Protein AF-A0A318KTJ0-F1 (afdb_monomer_lite)

Radius of gyration: 19.85 Å; chains: 1; bounding box: 50×51×43 Å

Organism: NCBI:txid1034346

Sequence (172 aa):
MKRFISGMLALTLMLSGCAVKKEDVTITLPKEYFEMAGTDAATALSNNDAYKSMTTNEDGSVTLVFDADKYAKYLEEYKTQIRTSLDEIEKDTETFPNITKISVNDDFTQFDVTLENGQVGLMDSLSILMLYMYGFMYQVLLGEEAGSKDIIVNYLDPSGNIIDTLNSSNME

Foldseek 3Di:
DDDDDDDPPDDDDDDDDDDPQQDWDKFKAAQVLCVLVDPVVVVVVVPDPQFPDWDQDPNRIIMTTGDRVRLVVVLVVLVVVVVVVQVVLCVPCVQNVFFPHWDADPQLQEIETEGAVLDQDPSNVVVVSVSLSSNQVSCSSVVHDRPPGKRKYFYAYPVGDTSDIDIPVPPD

Structure (mmCIF, N/CA/C/O backbone):
data_AF-A0A318KTJ0-F1
#
_entry.id   AF-A0A318KTJ0-F1
#
loop_
_atom_site.group_PDB
_atom_site.id
_atom_site.type_symbol
_atom_si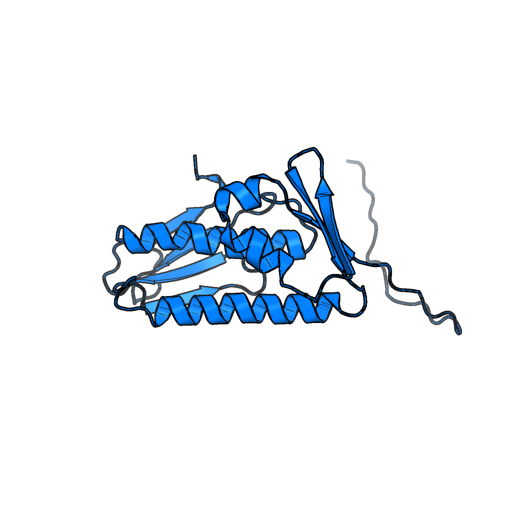te.label_atom_id
_atom_site.label_alt_id
_atom_site.label_comp_id
_atom_site.label_asym_id
_atom_site.label_entity_id
_atom_site.label_seq_id
_atom_site.pdbx_PDB_ins_code
_atom_site.Cartn_x
_atom_sit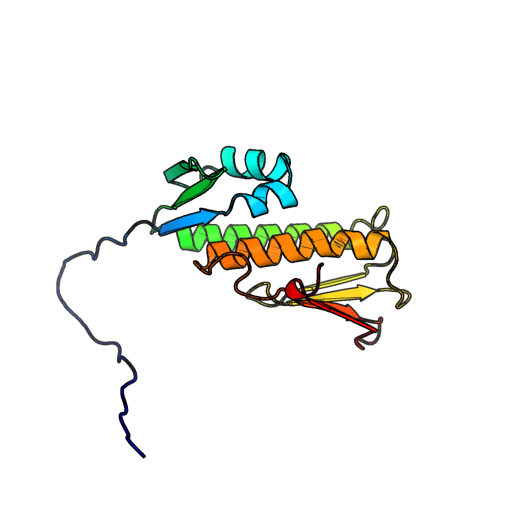e.Cartn_y
_atom_site.Cartn_z
_atom_site.occupancy
_atom_site.B_iso_or_equiv
_atom_site.auth_seq_id
_atom_site.auth_comp_id
_atom_site.auth_asym_id
_atom_site.auth_atom_id
_atom_site.pdbx_PDB_model_num
ATOM 1 N N . MET A 1 1 ? -14.344 -35.262 -23.917 1.00 43.62 1 MET A N 1
ATOM 2 C CA . MET A 1 1 ? -13.222 -36.085 -23.411 1.00 43.62 1 MET A CA 1
ATOM 3 C C . MET A 1 1 ? -12.032 -35.985 -24.357 1.00 43.62 1 MET A C 1
ATOM 5 O O . MET A 1 1 ? -12.004 -36.678 -25.364 1.00 43.62 1 MET A O 1
ATOM 9 N N . LYS A 1 2 ? -11.066 -35.118 -24.041 1.00 33.91 2 LYS A N 1
ATOM 10 C CA . LYS A 1 2 ? -9.684 -35.167 -24.539 1.00 33.91 2 LYS A CA 1
ATOM 11 C C . LYS A 1 2 ? -8.794 -34.729 -23.371 1.00 33.91 2 LYS A C 1
ATOM 13 O O . LYS A 1 2 ? -9.042 -33.696 -22.765 1.00 33.91 2 LYS A O 1
ATOM 18 N N . ARG A 1 3 ? -7.882 -35.620 -22.991 1.00 40.62 3 ARG A N 1
ATOM 19 C CA . ARG A 1 3 ? -6.913 -35.528 -21.884 1.00 40.62 3 ARG A CA 1
ATOM 20 C C . ARG A 1 3 ? -5.649 -34.831 -22.394 1.00 40.62 3 ARG A C 1
ATOM 22 O O . ARG A 1 3 ? -5.439 -34.944 -23.588 1.00 40.62 3 ARG A O 1
ATOM 29 N N . PHE A 1 4 ? -4.844 -34.223 -21.514 1.00 29.22 4 PHE A N 1
ATOM 30 C CA . PHE A 1 4 ? -3.358 -34.121 -21.502 1.00 29.22 4 PHE A CA 1
ATOM 31 C C . PHE A 1 4 ? -2.995 -33.118 -20.379 1.00 29.22 4 PHE A C 1
ATOM 33 O O . PHE A 1 4 ? -3.269 -31.937 -20.517 1.00 29.22 4 PHE A O 1
ATOM 40 N N . ILE A 1 5 ? -2.739 -33.537 -19.131 1.00 39.09 5 ILE A N 1
ATOM 41 C CA . ILE A 1 5 ? -1.417 -33.833 -18.528 1.00 39.09 5 ILE A CA 1
ATOM 42 C C . ILE A 1 5 ? -0.267 -33.010 -19.121 1.00 39.09 5 ILE A C 1
ATOM 44 O O . ILE A 1 5 ? 0.172 -33.319 -20.222 1.00 39.09 5 ILE A O 1
ATOM 48 N N . SER A 1 6 ? 0.263 -32.068 -18.339 1.00 31.31 6 SER A N 1
ATOM 49 C CA . SER A 1 6 ? 1.698 -31.841 -18.075 1.00 31.31 6 SER A CA 1
ATOM 50 C C . SER A 1 6 ? 1.785 -30.597 -17.177 1.00 31.31 6 SER A C 1
ATOM 52 O O . SER A 1 6 ? 1.113 -29.618 -17.457 1.00 31.31 6 SER A O 1
ATOM 54 N N . GLY A 1 7 ? 2.506 -30.520 -16.070 1.00 30.91 7 GLY A N 1
ATOM 55 C CA . GLY A 1 7 ? 3.621 -31.319 -15.603 1.00 30.91 7 GLY A CA 1
ATOM 56 C C . GLY A 1 7 ? 4.469 -30.380 -14.750 1.00 30.91 7 GLY A C 1
ATOM 57 O O . GLY A 1 7 ? 5.025 -29.414 -15.256 1.00 30.91 7 GLY A O 1
ATOM 58 N N . MET A 1 8 ? 4.490 -30.651 -13.448 1.00 38.97 8 MET A N 1
ATOM 59 C CA . MET A 1 8 ? 5.426 -30.142 -12.449 1.00 38.97 8 MET A CA 1
ATOM 60 C C . MET A 1 8 ? 6.835 -29.997 -13.048 1.00 38.97 8 MET A C 1
ATOM 62 O O . MET A 1 8 ? 7.472 -31.006 -13.358 1.00 38.97 8 MET A O 1
ATOM 66 N N . LEU A 1 9 ? 7.313 -28.763 -13.239 1.00 33.56 9 LEU A N 1
ATOM 67 C CA . LEU A 1 9 ? 8.674 -28.532 -13.716 1.00 33.56 9 LEU A CA 1
ATOM 68 C C . LEU A 1 9 ? 9.626 -28.687 -12.531 1.00 33.56 9 LEU A C 1
ATOM 70 O O . LEU A 1 9 ? 9.795 -27.798 -11.700 1.00 33.56 9 LEU A O 1
ATOM 74 N N . ALA A 1 10 ? 10.181 -29.891 -12.441 1.00 34.72 10 ALA A N 1
ATOM 75 C CA . ALA A 1 10 ? 11.186 -30.271 -11.477 1.00 34.72 10 ALA A CA 1
ATOM 76 C C . ALA A 1 10 ? 12.468 -29.449 -11.669 1.00 34.72 10 ALA A C 1
ATOM 78 O O . ALA A 1 10 ? 13.072 -29.413 -12.740 1.00 34.72 10 ALA A O 1
ATOM 79 N N . LEU A 1 11 ? 12.887 -28.847 -10.561 1.00 42.47 11 LEU A N 1
ATOM 80 C CA . LEU A 1 11 ? 14.234 -28.397 -10.259 1.00 42.47 11 LEU A CA 1
ATOM 81 C C . LEU A 1 11 ? 15.248 -29.514 -10.556 1.00 42.47 11 LEU A C 1
ATOM 83 O O . LEU A 1 11 ? 15.254 -30.533 -9.870 1.00 42.47 11 LEU A O 1
ATOM 87 N N . THR A 1 12 ? 16.109 -29.332 -11.558 1.00 40.84 12 THR A N 1
ATOM 88 C CA . THR A 1 12 ? 17.502 -29.823 -11.570 1.00 40.84 12 THR A CA 1
ATOM 89 C C . THR A 1 12 ? 18.227 -29.343 -12.825 1.00 40.84 12 THR A C 1
ATOM 91 O O . THR A 1 12 ? 17.985 -29.828 -13.924 1.00 40.84 12 THR A O 1
ATOM 94 N N . LEU A 1 13 ? 19.190 -28.439 -12.649 1.00 35.66 13 LEU A N 1
ATOM 95 C CA . LEU A 1 13 ? 20.307 -28.287 -13.577 1.00 35.66 13 LEU A CA 1
ATOM 96 C C . LEU A 1 13 ? 21.533 -27.796 -12.803 1.00 35.66 13 LEU A C 1
ATOM 98 O O . LEU A 1 13 ? 21.708 -26.611 -12.539 1.00 35.66 13 LEU A O 1
ATOM 102 N N . MET A 1 14 ? 22.381 -28.751 -12.417 1.00 47.50 14 MET A N 1
ATOM 103 C CA . MET A 1 14 ? 23.795 -28.488 -12.175 1.00 47.50 14 MET A CA 1
ATOM 104 C C . MET A 1 14 ? 24.480 -28.378 -13.541 1.00 47.50 14 MET A C 1
ATOM 106 O O . MET A 1 14 ? 24.678 -29.395 -14.200 1.00 47.50 14 MET A O 1
ATOM 110 N N . LEU A 1 15 ? 24.856 -27.167 -13.957 1.00 42.69 15 LEU A N 1
ATOM 111 C CA . LEU A 1 15 ? 25.823 -26.939 -15.033 1.00 42.69 15 LEU A CA 1
ATOM 112 C C . LEU A 1 15 ? 26.695 -25.719 -14.700 1.00 42.69 15 LEU A C 1
ATOM 114 O O . LEU A 1 15 ? 26.241 -24.584 -14.688 1.00 42.69 15 LEU A O 1
ATOM 118 N N . SER A 1 16 ? 27.961 -26.012 -14.404 1.00 50.91 16 SER A N 1
ATOM 119 C CA . SER A 1 16 ? 29.163 -25.300 -14.852 1.00 50.91 16 SER A CA 1
ATOM 120 C C . SER A 1 16 ? 29.030 -23.805 -15.202 1.00 50.91 16 SER A C 1
ATOM 122 O O . SER A 1 16 ? 28.645 -23.459 -16.311 1.00 50.91 16 SER A O 1
ATOM 124 N N . GLY A 1 17 ? 29.494 -22.925 -14.309 1.00 50.25 17 GLY A N 1
ATOM 125 C CA . GLY A 1 17 ? 30.352 -21.781 -14.667 1.00 50.25 17 GLY A CA 1
ATOM 126 C C . GLY A 1 17 ? 29.880 -20.723 -15.678 1.00 50.25 17 GLY A C 1
ATOM 127 O O . GLY A 1 17 ? 30.718 -19.940 -16.115 1.00 50.25 17 GLY A O 1
ATOM 128 N N . CYS A 1 18 ? 28.599 -20.634 -16.027 1.00 36.91 18 CYS A N 1
ATOM 129 C CA . CYS A 1 18 ? 28.024 -19.443 -16.652 1.00 36.91 18 CYS A CA 1
ATOM 130 C C . CYS A 1 18 ? 27.102 -18.784 -15.629 1.00 36.91 18 CYS A C 1
ATOM 132 O O . CYS A 1 18 ? 26.048 -19.327 -15.305 1.00 36.91 18 CYS A O 1
ATOM 134 N N . ALA A 1 19 ? 27.496 -17.624 -15.102 1.00 50.88 19 ALA A N 1
ATOM 135 C CA . ALA A 1 19 ? 26.555 -16.763 -14.401 1.00 50.88 19 ALA A CA 1
ATOM 136 C C . ALA A 1 19 ? 25.415 -16.454 -15.382 1.00 50.88 19 ALA A C 1
ATOM 138 O O . ALA A 1 19 ? 25.635 -15.781 -16.390 1.00 50.88 19 ALA A O 1
ATOM 139 N N . VAL A 1 20 ? 24.222 -17.001 -15.137 1.00 48.19 20 VAL A N 1
ATOM 140 C CA . VAL A 1 20 ? 23.012 -16.570 -15.838 1.00 48.19 20 VAL A CA 1
ATOM 141 C C . VAL A 1 20 ? 22.868 -15.092 -15.509 1.00 48.19 20 VAL A C 1
ATOM 143 O O . VAL A 1 20 ? 22.635 -14.734 -14.356 1.00 48.19 20 VAL A O 1
ATOM 146 N N . LYS A 1 21 ? 23.106 -14.224 -16.495 1.00 56.25 21 LYS A N 1
ATOM 147 C CA . LYS A 1 21 ? 22.911 -12.788 -16.328 1.00 56.25 21 LYS A CA 1
ATOM 148 C C . LYS A 1 21 ? 21.414 -12.582 -16.123 1.00 56.25 21 LYS A C 1
ATOM 150 O O . LYS A 1 21 ? 20.639 -12.822 -17.043 1.00 56.25 21 LYS A O 1
ATOM 155 N N . LYS A 1 22 ? 21.019 -12.220 -14.905 1.00 69.69 22 LYS A N 1
ATOM 156 C CA . LYS A 1 22 ? 19.631 -11.906 -14.577 1.00 69.69 22 LYS A CA 1
ATOM 157 C C . LYS A 1 22 ? 19.214 -10.689 -15.413 1.00 69.69 22 LYS A C 1
ATOM 159 O O . LYS A 1 22 ? 19.952 -9.705 -15.460 1.00 69.69 22 LYS A O 1
ATOM 164 N N . GLU A 1 23 ? 18.109 -10.798 -16.144 1.00 82.62 23 GLU A N 1
ATOM 165 C CA . GLU A 1 23 ? 17.602 -9.702 -16.976 1.00 82.62 23 GLU A CA 1
ATOM 166 C C . GLU A 1 23 ? 16.965 -8.620 -16.104 1.00 82.62 23 GLU A C 1
ATOM 168 O O . GLU A 1 23 ? 16.355 -8.926 -15.077 1.00 82.62 23 GLU A O 1
ATOM 173 N N . ASP A 1 24 ? 17.135 -7.360 -16.509 1.00 89.31 24 ASP A N 1
ATOM 174 C CA . ASP A 1 24 ? 16.540 -6.215 -15.823 1.00 89.31 24 ASP A CA 1
ATOM 175 C C . ASP A 1 24 ? 15.015 -6.301 -15.843 1.00 89.31 24 ASP A C 1
ATOM 177 O O . ASP A 1 24 ? 14.410 -6.748 -16.818 1.00 89.31 24 ASP A O 1
ATOM 181 N N . VAL A 1 25 ? 14.389 -5.864 -14.753 1.00 89.56 25 VAL A N 1
ATOM 182 C CA . VAL A 1 25 ? 12.933 -5.937 -14.616 1.00 89.56 25 VAL A CA 1
ATOM 183 C C . VAL A 1 25 ? 12.327 -4.653 -15.154 1.00 89.56 25 VAL A C 1
ATOM 185 O O . VAL A 1 25 ? 12.683 -3.568 -14.704 1.00 89.56 25 VAL A O 1
ATOM 188 N N . THR A 1 26 ? 11.419 -4.770 -16.119 1.00 90.38 26 THR A N 1
ATOM 189 C CA . THR A 1 26 ? 10.723 -3.628 -16.722 1.00 90.38 26 THR A CA 1
ATOM 190 C C . THR A 1 26 ? 9.271 -3.628 -16.275 1.00 90.38 26 THR A C 1
ATOM 192 O O . THR A 1 26 ? 8.592 -4.640 -16.417 1.00 90.38 26 THR A O 1
ATOM 195 N N . ILE A 1 27 ? 8.810 -2.497 -15.747 1.00 89.25 27 ILE A N 1
ATOM 196 C CA . ILE A 1 27 ? 7.445 -2.296 -15.258 1.00 89.25 27 ILE A CA 1
ATOM 197 C C . ILE A 1 27 ? 6.864 -1.060 -15.932 1.00 89.25 27 ILE A C 1
ATOM 199 O O . ILE A 1 27 ? 7.526 -0.025 -15.987 1.00 89.25 27 ILE A O 1
ATOM 203 N N . THR A 1 28 ? 5.627 -1.148 -16.417 1.00 89.44 28 THR A N 1
ATOM 204 C CA . THR A 1 28 ? 4.918 -0.016 -17.022 1.00 89.44 28 THR A CA 1
ATOM 205 C C . THR A 1 28 ? 3.722 0.357 -16.160 1.00 89.44 28 THR A C 1
ATOM 207 O O . THR A 1 28 ? 2.796 -0.428 -15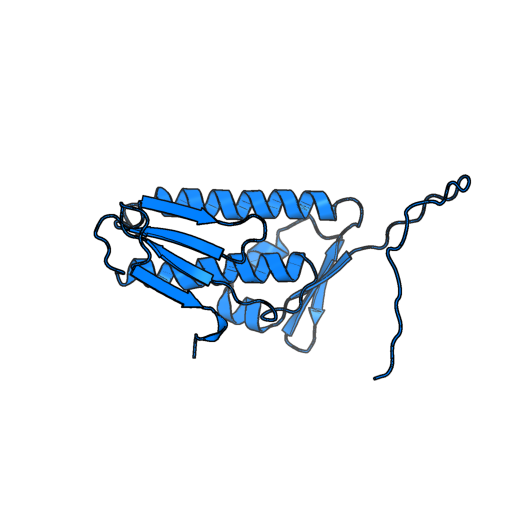.982 1.00 89.44 28 THR A O 1
ATOM 210 N N . LEU A 1 29 ? 3.760 1.573 -15.625 1.00 86.06 29 LEU A N 1
ATOM 211 C CA . LEU A 1 29 ? 2.669 2.189 -14.886 1.00 86.06 29 LEU A CA 1
ATOM 212 C C . LEU A 1 29 ? 1.736 2.883 -15.885 1.00 86.06 29 LEU A C 1
ATOM 214 O O . LEU A 1 29 ? 2.213 3.736 -16.641 1.00 86.06 29 LEU A O 1
ATOM 218 N N . PRO A 1 30 ? 0.436 2.556 -15.911 1.00 85.12 30 PRO A N 1
ATOM 219 C CA . PRO A 1 30 ? -0.509 3.192 -16.823 1.00 85.12 30 PRO A CA 1
ATOM 220 C C . PRO A 1 30 ? -0.716 4.669 -16.458 1.00 85.12 30 PRO A C 1
ATOM 222 O O . PRO A 1 30 ? -0.468 5.083 -15.322 1.00 85.12 30 PRO A O 1
ATOM 225 N N . LYS A 1 31 ? -1.199 5.477 -17.404 1.00 86.50 31 LYS A N 1
ATOM 226 C CA . LYS A 1 31 ? -1.464 6.909 -17.183 1.00 86.50 31 LYS A CA 1
ATOM 227 C C . LYS A 1 31 ? -2.484 7.127 -16.059 1.00 86.50 31 LYS A C 1
ATOM 229 O O . LYS A 1 31 ? -2.323 8.028 -15.239 1.00 86.50 31 LYS A O 1
ATOM 234 N N . GLU A 1 32 ? -3.487 6.259 -15.999 1.00 81.12 32 GLU A N 1
ATOM 235 C CA . GLU A 1 32 ? -4.591 6.251 -15.040 1.00 81.12 32 GLU A CA 1
ATOM 236 C C . GLU A 1 32 ? -4.089 6.194 -13.590 1.00 81.12 32 GLU A C 1
ATOM 238 O O . GLU A 1 32 ? -4.691 6.796 -12.702 1.00 81.12 32 GLU A O 1
ATOM 243 N N . TYR A 1 33 ? -2.941 5.547 -13.344 1.00 78.25 33 TYR A N 1
ATOM 244 C CA . TYR A 1 33 ? -2.310 5.555 -12.025 1.00 78.25 33 TYR A CA 1
ATOM 245 C C . TYR A 1 33 ? -1.973 6.982 -11.572 1.00 78.25 33 TYR A C 1
ATOM 247 O O . TYR A 1 33 ? -2.243 7.355 -10.434 1.00 78.25 33 TYR A O 1
ATOM 255 N N . PHE A 1 34 ? -1.419 7.803 -12.464 1.00 79.38 34 PHE A N 1
ATOM 256 C CA . PHE A 1 34 ? -1.033 9.183 -12.161 1.00 79.38 34 PHE A CA 1
ATOM 257 C C . PHE A 1 34 ? -2.229 10.127 -12.081 1.00 79.38 34 PHE A C 1
ATOM 259 O O . PHE A 1 34 ? -2.193 11.107 -11.340 1.00 79.38 34 PHE A O 1
ATOM 266 N N . GLU A 1 35 ? -3.294 9.831 -12.823 1.00 79.94 35 GLU A N 1
ATOM 267 C CA . GLU A 1 35 ? -4.554 10.569 -12.732 1.00 79.94 35 GLU A CA 1
ATOM 268 C C . GLU A 1 35 ? -5.233 10.342 -11.377 1.00 79.94 35 GLU A C 1
ATOM 270 O O . GLU A 1 35 ? -5.735 11.294 -10.783 1.00 79.94 35 GLU A O 1
ATOM 275 N N . MET A 1 36 ? -5.184 9.110 -10.860 1.00 70.75 36 MET A N 1
ATOM 276 C CA . MET A 1 36 ? -5.717 8.761 -9.542 1.00 70.75 36 MET A CA 1
ATOM 277 C C . MET A 1 36 ? -4.824 9.265 -8.400 1.00 70.75 36 MET A C 1
ATOM 279 O O . MET A 1 36 ? -5.321 9.808 -7.418 1.00 70.75 36 MET A O 1
ATOM 283 N N . ALA A 1 37 ? -3.506 9.100 -8.529 1.00 70.25 37 ALA A N 1
ATOM 284 C CA . ALA A 1 37 ? -2.554 9.389 -7.462 1.00 70.25 37 ALA A CA 1
ATOM 285 C C . ALA A 1 37 ? -2.133 10.868 -7.371 1.00 70.25 37 ALA A C 1
ATOM 287 O O . ALA A 1 37 ? -1.556 11.292 -6.369 1.00 70.25 37 ALA A O 1
ATOM 288 N N . GLY A 1 38 ? -2.397 11.658 -8.414 1.00 72.00 38 GLY A N 1
ATOM 289 C CA . GLY A 1 38 ? -2.041 13.071 -8.474 1.00 72.00 38 GLY A CA 1
ATOM 290 C C . GLY A 1 38 ? -0.539 13.338 -8.647 1.00 72.00 38 GLY A C 1
ATOM 291 O O . GLY A 1 38 ? 0.276 12.456 -8.924 1.00 72.00 38 GLY A O 1
ATOM 292 N N . THR A 1 39 ? -0.153 14.609 -8.501 1.00 68.69 39 THR A N 1
ATOM 293 C CA . THR A 1 39 ? 1.213 15.102 -8.773 1.00 68.69 39 THR A CA 1
ATOM 294 C C . THR A 1 39 ? 2.276 14.564 -7.816 1.00 68.69 39 THR A C 1
ATOM 296 O O . THR A 1 39 ? 3.461 14.507 -8.167 1.00 68.69 39 THR A O 1
ATOM 299 N N . ASP A 1 40 ? 1.865 14.151 -6.621 1.00 69.94 40 ASP A N 1
ATOM 300 C CA . ASP A 1 40 ? 2.774 13.691 -5.574 1.00 69.94 40 ASP A CA 1
ATOM 301 C C . ASP A 1 40 ? 3.378 12.331 -5.930 1.00 69.94 40 ASP A C 1
ATOM 303 O O . ASP A 1 40 ? 4.574 12.123 -5.733 1.00 69.94 40 ASP A O 1
ATOM 307 N N . ALA A 1 41 ? 2.612 11.449 -6.581 1.00 71.31 41 ALA A N 1
ATOM 308 C CA . ALA A 1 41 ? 3.113 10.157 -7.042 1.00 71.31 41 ALA A CA 1
ATOM 309 C C . ALA A 1 41 ? 4.165 10.288 -8.152 1.00 71.31 41 ALA A C 1
ATOM 311 O O . ALA A 1 41 ? 5.201 9.625 -8.108 1.00 71.31 41 ALA A O 1
ATOM 312 N N . ALA A 1 42 ? 3.956 11.186 -9.120 1.00 72.81 42 ALA A N 1
ATOM 313 C CA . ALA A 1 42 ? 4.944 11.448 -10.169 1.00 72.81 42 ALA A CA 1
ATOM 314 C C . ALA A 1 42 ? 6.258 12.009 -9.589 1.00 72.81 42 ALA A C 1
ATOM 316 O O . ALA A 1 42 ? 7.353 11.623 -10.010 1.00 72.81 42 ALA A O 1
ATOM 317 N N . THR A 1 43 ? 6.151 12.883 -8.585 1.00 75.06 43 THR A N 1
ATOM 318 C CA . THR A 1 43 ? 7.304 13.450 -7.871 1.00 75.06 43 THR A CA 1
ATOM 319 C C . THR A 1 43 ? 8.030 12.387 -7.044 1.00 75.06 43 THR A C 1
ATOM 321 O O . THR A 1 43 ? 9.258 12.300 -7.094 1.00 75.06 43 THR A O 1
ATOM 324 N N . ALA A 1 44 ? 7.283 11.548 -6.323 1.00 74.56 44 ALA A N 1
ATOM 325 C CA . ALA A 1 44 ? 7.823 10.459 -5.516 1.00 74.56 44 ALA A CA 1
ATOM 326 C C . ALA A 1 44 ? 8.570 9.433 -6.372 1.00 74.56 44 ALA A C 1
ATOM 328 O O . ALA A 1 44 ? 9.674 9.028 -6.008 1.00 74.56 44 ALA A O 1
ATOM 329 N N . LEU A 1 45 ? 8.019 9.068 -7.537 1.00 78.12 45 LEU A N 1
ATOM 330 C CA . LEU A 1 45 ? 8.732 8.227 -8.490 1.00 78.12 45 LEU A CA 1
ATOM 331 C C . LEU A 1 45 ? 10.010 8.916 -8.942 1.00 78.12 45 LEU A C 1
ATOM 333 O O . LEU A 1 45 ? 11.068 8.337 -8.755 1.00 78.12 45 LEU A O 1
ATOM 337 N N . SER A 1 46 ? 9.946 10.148 -9.450 1.00 74.12 46 SER A N 1
ATOM 338 C CA . SER A 1 46 ? 11.097 10.861 -10.038 1.00 74.12 46 SER A CA 1
ATOM 339 C C . SER A 1 46 ? 12.299 11.037 -9.097 1.00 74.12 46 SER A C 1
ATOM 341 O O . SER A 1 46 ? 13.429 11.155 -9.564 1.00 74.12 46 SER A O 1
ATOM 343 N N . ASN A 1 47 ? 12.071 11.056 -7.781 1.00 75.56 47 ASN A N 1
ATOM 344 C CA . ASN A 1 47 ? 13.121 11.207 -6.767 1.00 75.56 47 ASN A CA 1
ATOM 345 C C . ASN A 1 47 ? 13.684 9.872 -6.248 1.00 75.56 47 ASN A C 1
ATOM 347 O O . ASN A 1 47 ? 14.550 9.873 -5.374 1.00 75.56 47 ASN A O 1
ATOM 351 N N . ASN A 1 48 ? 13.185 8.742 -6.746 1.00 74.25 48 ASN A N 1
ATOM 352 C CA . ASN A 1 48 ? 13.577 7.416 -6.294 1.00 74.25 48 ASN A CA 1
ATOM 353 C C . ASN A 1 48 ? 14.766 6.889 -7.118 1.00 74.25 48 ASN A C 1
ATOM 355 O O . ASN A 1 48 ? 14.694 6.771 -8.336 1.00 74.25 48 ASN A O 1
ATOM 359 N N . ASP A 1 49 ? 15.869 6.556 -6.453 1.00 77.69 49 ASP A N 1
ATOM 360 C CA . ASP A 1 49 ? 17.107 6.076 -7.076 1.00 77.69 49 ASP A CA 1
ATOM 361 C C . ASP A 1 49 ? 17.158 4.544 -7.252 1.00 77.69 49 ASP A C 1
ATOM 363 O O . ASP A 1 49 ? 18.180 3.988 -7.671 1.00 77.69 49 ASP A O 1
ATOM 367 N N . ALA A 1 50 ? 16.062 3.838 -6.952 1.00 78.69 50 ALA A N 1
ATOM 368 C CA . ALA A 1 50 ? 16.004 2.381 -7.015 1.00 78.69 50 ALA A CA 1
ATOM 369 C C . ALA A 1 50 ? 15.909 1.819 -8.442 1.00 78.69 50 ALA A C 1
ATOM 371 O O . ALA A 1 50 ? 16.234 0.645 -8.659 1.00 78.69 50 ALA A O 1
ATOM 372 N N . TYR A 1 51 ? 15.485 2.623 -9.419 1.00 84.31 51 TYR A N 1
ATOM 373 C CA . TYR A 1 51 ? 15.399 2.218 -10.821 1.00 84.31 51 TYR A CA 1
ATOM 374 C C . TYR A 1 51 ? 16.586 2.752 -11.642 1.00 84.31 51 TYR A C 1
ATOM 376 O O . TYR A 1 51 ? 17.118 3.835 -11.415 1.00 84.31 51 TYR A O 1
ATOM 384 N N . LYS A 1 52 ? 17.015 1.966 -12.632 1.00 87.38 52 LYS A N 1
ATOM 385 C CA . LYS A 1 52 ? 18.062 2.307 -13.606 1.00 87.38 52 LYS A CA 1
ATOM 386 C C . LYS A 1 52 ? 17.628 3.419 -14.554 1.00 87.38 52 LYS A C 1
ATOM 388 O O . LYS A 1 52 ? 18.454 4.235 -14.955 1.00 87.38 52 LYS A O 1
ATOM 393 N N . SER A 1 53 ? 16.355 3.424 -14.943 1.00 89.06 53 SER A N 1
ATOM 394 C CA . SER A 1 53 ? 15.782 4.447 -15.814 1.00 89.06 53 SER A CA 1
ATOM 395 C C . SER A 1 53 ? 14.275 4.559 -15.636 1.00 89.06 53 SER A C 1
ATOM 397 O O . SER A 1 53 ? 13.605 3.570 -15.340 1.00 89.06 53 SER A O 1
ATOM 399 N N . MET A 1 54 ? 13.762 5.757 -15.908 1.00 90.50 54 MET A N 1
ATOM 400 C CA . MET A 1 54 ? 12.342 6.070 -16.023 1.00 90.50 54 MET A CA 1
ATOM 401 C C . MET A 1 54 ? 12.093 6.717 -17.389 1.00 90.50 54 MET A C 1
ATOM 403 O O . MET A 1 54 ? 12.884 7.549 -17.836 1.00 90.50 54 MET A O 1
ATOM 407 N N . THR A 1 55 ? 11.026 6.329 -18.080 1.00 92.06 55 THR A N 1
ATOM 408 C CA . THR A 1 55 ? 10.641 6.881 -19.388 1.00 92.06 55 THR A CA 1
ATOM 409 C C . THR A 1 55 ? 9.145 7.144 -19.419 1.00 92.06 55 THR A C 1
ATOM 411 O O . THR A 1 55 ? 8.359 6.231 -19.191 1.00 92.06 55 THR A O 1
ATOM 414 N N . THR A 1 56 ? 8.751 8.380 -19.714 1.00 92.00 56 THR A N 1
ATOM 415 C CA . THR A 1 56 ? 7.354 8.724 -20.004 1.00 92.00 56 THR A CA 1
ATOM 416 C C . THR A 1 56 ? 7.062 8.430 -21.473 1.00 92.00 56 THR A C 1
ATOM 418 O O . THR A 1 56 ? 7.781 8.907 -22.352 1.00 92.00 56 THR A O 1
ATOM 421 N N . ASN A 1 57 ? 6.027 7.638 -21.730 1.00 93.75 57 ASN A N 1
ATOM 422 C CA . ASN A 1 57 ? 5.595 7.220 -23.060 1.00 93.75 57 ASN A CA 1
ATOM 423 C C . ASN A 1 57 ? 4.616 8.235 -23.679 1.00 93.75 57 ASN A C 1
ATOM 425 O O . ASN A 1 57 ? 4.047 9.078 -22.984 1.00 93.75 57 ASN A O 1
ATOM 429 N N . GLU A 1 58 ? 4.394 8.148 -24.995 1.00 94.06 58 GLU A N 1
ATOM 430 C CA . GLU A 1 58 ? 3.486 9.056 -25.723 1.00 94.06 58 GLU A CA 1
ATOM 431 C C . GLU A 1 58 ? 2.026 8.960 -25.249 1.00 94.06 58 GLU A C 1
ATOM 433 O O . GLU A 1 58 ? 1.296 9.949 -25.298 1.00 94.06 58 GLU A O 1
ATOM 438 N N . ASP A 1 59 ? 1.610 7.790 -24.760 1.00 90.56 59 ASP A N 1
ATOM 439 C CA . ASP A 1 59 ? 0.277 7.544 -24.199 1.00 90.56 59 ASP A CA 1
ATOM 440 C C . ASP A 1 59 ? 0.118 8.045 -22.748 1.00 90.56 59 ASP A C 1
ATOM 442 O O . ASP A 1 59 ? -0.964 7.944 -22.174 1.00 90.56 59 ASP A O 1
ATOM 446 N N . GLY A 1 60 ? 1.172 8.619 -22.157 1.00 87.88 60 GLY A N 1
ATOM 447 C CA . GLY A 1 60 ? 1.188 9.115 -20.781 1.00 87.88 60 GLY A CA 1
ATOM 448 C C . GLY A 1 60 ? 1.509 8.056 -19.722 1.00 87.88 60 GLY A C 1
ATOM 449 O O . GLY A 1 60 ? 1.591 8.405 -18.545 1.00 87.88 60 GLY A O 1
ATOM 450 N N . SER A 1 61 ? 1.722 6.794 -20.106 1.00 89.56 61 SER A N 1
ATOM 451 C CA . SER A 1 61 ? 2.252 5.770 -19.200 1.00 89.56 61 SER A CA 1
ATOM 452 C C . SER A 1 61 ? 3.728 6.028 -18.864 1.00 89.56 61 SER A C 1
ATOM 454 O O . SER A 1 61 ? 4.438 6.751 -19.570 1.00 89.56 61 SER A O 1
ATOM 456 N N . VAL A 1 62 ? 4.216 5.437 -17.772 1.00 90.19 62 VAL A N 1
ATOM 457 C CA . VAL A 1 62 ? 5.615 5.554 -17.335 1.00 90.19 62 VAL A CA 1
ATOM 458 C C . VAL A 1 62 ? 6.241 4.173 -17.220 1.00 90.19 62 VAL A C 1
ATOM 460 O O . VAL A 1 62 ? 5.758 3.320 -16.484 1.00 90.19 62 VAL A O 1
ATOM 463 N N . THR A 1 63 ? 7.350 3.960 -17.920 1.00 91.06 63 THR A N 1
ATOM 464 C CA . THR A 1 63 ? 8.131 2.721 -17.862 1.00 91.06 63 THR A CA 1
ATOM 465 C C . THR A 1 63 ? 9.334 2.885 -16.942 1.00 91.06 63 THR A C 1
ATOM 467 O O . THR A 1 63 ? 10.144 3.796 -17.121 1.00 91.06 63 THR A O 1
ATOM 470 N N . LEU A 1 64 ? 9.457 1.983 -15.972 1.00 89.88 64 LEU A N 1
ATOM 471 C CA . LEU A 1 64 ? 10.549 1.879 -15.011 1.00 89.88 64 LEU A CA 1
ATOM 472 C C . LEU A 1 64 ? 11.383 0.638 -15.328 1.00 89.88 64 LEU A C 1
ATOM 474 O O . LEU A 1 64 ? 10.837 -0.446 -15.531 1.00 89.88 64 LEU A O 1
ATOM 478 N N . VAL A 1 65 ? 12.707 0.782 -15.333 1.00 90.69 65 VAL A N 1
ATOM 479 C CA . VAL A 1 65 ? 13.640 -0.345 -15.477 1.00 90.69 65 VAL A CA 1
ATOM 480 C C . VAL A 1 65 ? 14.418 -0.495 -14.184 1.00 90.69 65 VAL A C 1
ATOM 482 O O . VAL A 1 65 ? 15.140 0.414 -13.787 1.00 90.69 65 VAL A O 1
ATOM 485 N N . PHE A 1 66 ? 14.307 -1.643 -13.534 1.00 88.44 66 PHE A N 1
ATOM 486 C CA . PHE A 1 66 ? 15.004 -1.966 -12.297 1.00 88.44 66 PHE A CA 1
ATOM 487 C C . PHE A 1 66 ? 16.230 -2.828 -12.566 1.00 88.44 66 PHE A C 1
ATOM 489 O O . PHE A 1 66 ? 16.228 -3.693 -13.443 1.00 88.44 66 PHE A O 1
ATOM 496 N N . ASP A 1 67 ? 17.268 -2.636 -11.750 1.00 85.44 67 ASP A N 1
ATOM 497 C CA . ASP A 1 67 ? 18.343 -3.616 -11.679 1.00 85.44 67 ASP A CA 1
ATOM 498 C C . ASP A 1 67 ? 17.788 -4.938 -11.144 1.00 85.44 67 ASP A C 1
ATOM 500 O O . ASP A 1 67 ? 17.205 -4.984 -10.055 1.00 85.44 67 ASP A O 1
ATOM 504 N N . ALA A 1 68 ? 17.987 -6.010 -11.904 1.00 79.88 68 ALA A N 1
ATOM 505 C CA . ALA A 1 68 ? 17.491 -7.330 -11.558 1.00 79.88 68 ALA A CA 1
ATOM 506 C C . ALA A 1 68 ? 17.919 -7.795 -10.154 1.00 79.88 68 ALA A C 1
ATOM 508 O O . ALA A 1 68 ? 17.150 -8.466 -9.456 1.00 79.88 68 ALA A O 1
ATOM 509 N N . ASP A 1 69 ? 19.127 -7.437 -9.717 1.00 81.56 69 ASP A N 1
ATOM 510 C CA . ASP A 1 69 ? 19.679 -7.834 -8.420 1.00 81.56 69 ASP A CA 1
ATOM 511 C C . ASP A 1 69 ? 19.125 -6.980 -7.271 1.00 81.56 69 ASP A C 1
ATOM 513 O O . ASP A 1 69 ? 19.103 -7.425 -6.123 1.00 81.56 69 ASP A O 1
ATOM 517 N N . LYS A 1 70 ? 18.619 -5.777 -7.569 1.00 83.19 70 LYS A N 1
ATOM 518 C CA . LYS A 1 70 ? 18.060 -4.849 -6.571 1.00 83.19 70 LYS A CA 1
ATOM 519 C C . LYS A 1 70 ? 16.541 -4.901 -6.471 1.00 83.19 70 LYS A C 1
ATOM 521 O O . LYS A 1 70 ? 16.000 -4.517 -5.440 1.00 83.19 70 LYS A O 1
ATOM 526 N N . TYR A 1 71 ? 15.857 -5.405 -7.494 1.00 86.94 71 TYR A N 1
ATOM 527 C CA . TYR A 1 71 ? 14.397 -5.380 -7.560 1.00 86.94 71 TYR A CA 1
ATOM 528 C C . TYR A 1 71 ? 13.708 -6.081 -6.381 1.00 86.94 71 TYR A C 1
ATOM 530 O O . TYR A 1 71 ? 12.771 -5.545 -5.802 1.00 86.94 71 TYR A O 1
ATOM 538 N N . ALA A 1 72 ? 14.217 -7.240 -5.951 1.00 87.00 72 ALA A N 1
ATOM 539 C CA . ALA A 1 72 ? 13.663 -7.941 -4.790 1.00 87.00 72 ALA A CA 1
ATOM 540 C C . ALA A 1 72 ? 13.778 -7.108 -3.503 1.00 87.00 72 ALA A C 1
ATOM 542 O O . ALA A 1 72 ? 12.853 -7.074 -2.698 1.00 87.00 72 ALA A O 1
ATOM 543 N N . LYS A 1 73 ? 14.900 -6.400 -3.327 1.00 87.50 73 LYS A N 1
ATOM 544 C CA . LYS A 1 73 ? 15.095 -5.495 -2.194 1.00 87.50 73 LYS A CA 1
ATOM 545 C C . LYS A 1 73 ? 14.133 -4.305 -2.274 1.00 87.50 73 LYS A C 1
ATOM 547 O O . LYS A 1 73 ? 13.526 -3.967 -1.266 1.00 87.50 73 LYS A O 1
ATOM 552 N N . TYR A 1 74 ? 13.959 -3.732 -3.464 1.00 87.88 74 TYR A N 1
ATOM 553 C CA . TYR A 1 74 ? 12.999 -2.654 -3.693 1.00 87.88 74 TYR A CA 1
ATOM 554 C C . TYR A 1 74 ? 11.566 -3.073 -3.338 1.00 87.88 74 TYR A C 1
ATOM 556 O O . TYR A 1 74 ? 10.864 -2.322 -2.669 1.00 87.88 74 TYR A O 1
ATOM 564 N N . LEU A 1 75 ? 11.147 -4.290 -3.708 1.00 89.31 75 LEU A N 1
ATOM 565 C CA . LEU A 1 75 ? 9.833 -4.814 -3.326 1.00 89.31 75 LEU A CA 1
ATOM 566 C C . LEU A 1 75 ? 9.657 -4.875 -1.808 1.00 89.31 75 LEU A C 1
ATOM 568 O O . LEU A 1 75 ? 8.625 -4.446 -1.303 1.00 89.31 75 LEU A O 1
ATOM 572 N N . GLU A 1 76 ? 10.653 -5.364 -1.071 1.00 91.25 76 GLU A N 1
ATOM 573 C CA . GLU A 1 76 ? 10.589 -5.419 0.396 1.00 91.25 76 GLU A CA 1
ATOM 574 C C . GLU A 1 76 ? 10.608 -4.024 1.047 1.00 91.25 76 GLU A C 1
ATOM 576 O O . GLU A 1 76 ? 9.897 -3.774 2.025 1.00 91.25 76 GLU A O 1
ATOM 581 N N . GLU A 1 77 ? 11.367 -3.081 0.489 1.00 90.31 77 GLU A N 1
ATOM 582 C CA . GLU A 1 77 ? 11.347 -1.681 0.926 1.00 90.31 77 GLU A CA 1
ATOM 583 C C . GLU A 1 77 ? 9.980 -1.039 0.666 1.00 90.31 77 GLU A C 1
ATOM 585 O O . GLU A 1 77 ? 9.451 -0.356 1.541 1.00 90.31 77 GLU A O 1
ATOM 590 N N . TYR A 1 78 ? 9.364 -1.306 -0.486 1.00 89.81 78 TYR A N 1
ATOM 591 C CA . TYR A 1 78 ? 8.042 -0.787 -0.828 1.00 89.81 78 TYR A CA 1
ATOM 592 C C . TYR A 1 78 ? 6.939 -1.387 0.057 1.00 89.81 78 TYR A C 1
ATOM 594 O O . TYR A 1 78 ? 6.108 -0.664 0.602 1.00 89.81 78 TYR A O 1
ATOM 602 N N . LYS A 1 79 ? 6.993 -2.698 0.324 1.00 93.25 79 LYS A N 1
ATOM 603 C CA . LYS A 1 79 ? 6.151 -3.368 1.330 1.00 93.25 79 LYS A CA 1
ATOM 604 C C . LYS A 1 79 ? 6.248 -2.716 2.711 1.00 93.25 79 LYS A C 1
ATOM 606 O O . LYS A 1 79 ? 5.253 -2.635 3.433 1.00 93.25 79 LYS A O 1
ATOM 611 N N . THR A 1 80 ? 7.457 -2.323 3.107 1.00 94.31 80 THR A N 1
ATOM 612 C CA . THR A 1 80 ? 7.716 -1.660 4.393 1.00 94.31 80 THR A CA 1
ATOM 613 C C . THR A 1 80 ? 7.162 -0.238 4.401 1.00 94.31 80 THR A C 1
ATOM 615 O O . THR A 1 80 ? 6.599 0.186 5.410 1.00 94.31 80 THR A O 1
ATOM 618 N N . GLN A 1 81 ? 7.264 0.477 3.277 1.00 91.81 81 GLN A N 1
ATOM 619 C CA . GLN A 1 81 ? 6.667 1.803 3.112 1.00 91.81 81 GLN A CA 1
ATOM 620 C C . GLN A 1 81 ? 5.148 1.746 3.253 1.00 91.81 81 GLN A C 1
ATOM 622 O O . GLN A 1 81 ? 4.618 2.477 4.080 1.00 91.81 81 GLN A O 1
ATOM 627 N N . ILE A 1 82 ? 4.463 0.825 2.558 1.00 93.62 82 ILE A N 1
ATOM 628 C CA . ILE A 1 82 ? 3.003 0.685 2.694 1.00 93.62 82 ILE A CA 1
ATOM 629 C C . ILE A 1 82 ? 2.628 0.437 4.158 1.00 93.62 82 ILE A C 1
ATOM 631 O O . ILE A 1 82 ? 1.783 1.145 4.689 1.00 93.62 82 ILE A O 1
ATOM 635 N N . ARG A 1 83 ? 3.275 -0.521 4.840 1.00 95.75 83 ARG A N 1
ATOM 636 C CA . ARG A 1 83 ? 2.972 -0.811 6.255 1.00 95.75 83 ARG A CA 1
ATOM 637 C C . ARG A 1 83 ? 3.205 0.393 7.165 1.00 95.75 83 ARG A C 1
ATOM 639 O O . ARG A 1 83 ? 2.369 0.666 8.011 1.00 95.75 83 ARG A O 1
ATOM 646 N N . THR A 1 84 ? 4.288 1.138 6.950 1.00 95.38 84 THR A N 1
ATOM 647 C CA . THR A 1 84 ? 4.536 2.394 7.676 1.00 95.38 84 THR A CA 1
ATOM 648 C C . THR A 1 84 ? 3.405 3.399 7.451 1.00 95.38 84 THR A C 1
ATOM 650 O O . THR A 1 84 ? 2.927 3.990 8.410 1.00 95.38 84 THR A O 1
ATOM 653 N N . SER A 1 85 ? 2.930 3.557 6.214 1.00 92.69 85 SER A N 1
ATOM 654 C CA . SER A 1 85 ? 1.810 4.452 5.911 1.00 92.69 85 SER A CA 1
ATOM 655 C C . SER A 1 85 ? 0.489 3.987 6.533 1.00 92.69 85 SER A C 1
ATOM 657 O O . SER A 1 85 ? -0.296 4.821 6.973 1.00 92.69 85 SER A O 1
ATOM 659 N N . LEU A 1 86 ? 0.236 2.676 6.623 1.00 95.56 86 LEU A N 1
ATOM 660 C CA . LEU A 1 86 ? -0.926 2.150 7.353 1.00 95.56 86 LEU A CA 1
ATOM 661 C C . LEU A 1 86 ? -0.825 2.468 8.852 1.00 95.56 86 LEU A C 1
ATOM 663 O O . LEU A 1 86 ? -1.776 2.990 9.428 1.00 95.56 86 LEU A O 1
ATOM 667 N N . ASP A 1 87 ? 0.344 2.242 9.455 1.00 95.69 87 ASP A N 1
ATOM 668 C CA . ASP A 1 87 ? 0.620 2.588 10.853 1.00 95.69 87 ASP A CA 1
ATOM 669 C C . ASP A 1 87 ? 0.463 4.098 11.128 1.00 95.69 87 ASP A C 1
ATOM 671 O O . ASP A 1 87 ? 0.161 4.496 12.253 1.00 95.69 87 ASP A O 1
ATOM 675 N N . GLU A 1 88 ? 0.745 4.957 10.146 1.00 93.81 88 GLU A N 1
ATOM 676 C CA . GLU A 1 88 ? 0.537 6.407 10.238 1.00 93.81 88 GLU A CA 1
ATOM 677 C C . GLU A 1 88 ? -0.953 6.762 10.214 1.00 93.81 88 GLU A C 1
ATOM 679 O O . GLU A 1 88 ? -1.383 7.558 11.048 1.00 93.81 88 GLU A O 1
ATOM 684 N N . ILE A 1 89 ? -1.748 6.124 9.345 1.00 92.00 89 ILE A N 1
ATOM 685 C CA . ILE A 1 89 ? -3.212 6.283 9.318 1.00 92.00 89 ILE A CA 1
ATOM 686 C C . ILE A 1 89 ? -3.820 5.870 10.663 1.00 92.00 89 ILE A C 1
ATOM 688 O O . ILE A 1 89 ? -4.636 6.604 11.210 1.00 92.00 89 ILE A O 1
ATOM 692 N N . GLU A 1 90 ? -3.390 4.740 11.233 1.00 93.62 90 GLU A N 1
ATOM 693 C CA . GLU A 1 90 ? -3.855 4.282 12.553 1.00 93.62 90 GLU A CA 1
ATOM 694 C C . GLU A 1 90 ? -3.546 5.278 13.684 1.00 93.62 90 GLU A C 1
ATOM 696 O O . GLU A 1 90 ? -4.275 5.355 14.672 1.00 93.62 90 GLU A O 1
ATOM 701 N N . LYS A 1 91 ? -2.445 6.031 13.574 1.00 94.88 91 LYS A N 1
ATOM 702 C CA . LYS A 1 91 ? -2.018 7.005 14.594 1.00 94.88 91 LYS A CA 1
ATOM 703 C C . LYS A 1 91 ? -2.651 8.380 14.400 1.00 94.88 91 LYS A C 1
ATOM 705 O O . LYS A 1 91 ? -2.701 9.154 15.360 1.00 94.88 91 LYS A O 1
ATOM 710 N N . ASP A 1 92 ? -3.121 8.698 13.197 1.00 91.81 92 ASP A N 1
ATOM 711 C CA . ASP A 1 92 ? -3.757 9.973 12.879 1.00 91.81 92 ASP A CA 1
ATOM 712 C C . ASP A 1 92 ? -5.227 9.994 13.324 1.00 91.81 92 ASP A C 1
ATOM 714 O O . ASP A 1 92 ? -6.171 9.970 12.536 1.00 91.81 92 ASP A O 1
ATOM 718 N N . THR A 1 93 ? -5.414 10.080 14.640 1.00 90.44 93 THR A N 1
ATOM 719 C CA . THR A 1 93 ? -6.744 10.201 15.258 1.00 90.44 93 THR A CA 1
ATOM 720 C C . THR A 1 93 ? -7.424 11.551 14.996 1.00 90.44 93 THR A C 1
ATOM 722 O O . THR A 1 93 ? -8.612 11.691 15.281 1.00 90.44 93 THR A O 1
ATOM 725 N N . GLU A 1 94 ? -6.700 12.551 14.476 1.00 90.62 94 GLU A N 1
ATOM 726 C CA . GLU A 1 94 ? -7.285 13.849 14.121 1.00 90.62 94 GLU A CA 1
ATOM 727 C C . GLU A 1 94 ? -8.042 13.751 12.790 1.00 90.62 94 GLU A C 1
ATOM 729 O O . GLU A 1 94 ? -9.175 14.230 12.691 1.00 90.62 94 GLU A O 1
ATOM 734 N N . THR A 1 95 ? -7.447 13.092 11.791 1.00 88.88 95 THR A N 1
ATOM 735 C CA . THR A 1 95 ? -8.052 12.883 10.466 1.00 88.88 95 THR A CA 1
ATOM 736 C C . THR A 1 95 ? -8.951 11.646 10.423 1.00 88.88 95 THR A C 1
ATOM 738 O O . THR A 1 95 ? -10.035 11.694 9.833 1.00 88.88 95 THR A O 1
ATOM 741 N N . PHE A 1 96 ? -8.535 10.551 11.069 1.00 90.06 96 PHE A N 1
ATOM 742 C CA . PHE A 1 96 ? -9.201 9.243 11.046 1.00 90.06 96 PHE A CA 1
ATOM 743 C C . PHE A 1 96 ? -9.607 8.776 12.457 1.00 90.06 96 PHE A C 1
ATOM 745 O O . PHE A 1 96 ? -9.172 7.721 12.918 1.00 90.06 96 PHE A O 1
ATOM 752 N N . PRO A 1 97 ? -10.477 9.515 13.172 1.00 89.75 97 PRO A N 1
ATOM 753 C CA . PRO A 1 97 ? -10.807 9.234 14.575 1.00 89.75 97 PRO A CA 1
ATOM 754 C C . PRO A 1 97 ? -11.487 7.878 14.814 1.00 89.75 97 PRO A C 1
ATOM 756 O O . PRO A 1 97 ? -11.538 7.420 15.954 1.00 89.75 97 PRO A O 1
ATOM 759 N N . ASN A 1 98 ? -12.042 7.251 13.772 1.00 91.62 98 ASN A N 1
ATOM 760 C CA . ASN A 1 98 ? -12.730 5.968 13.886 1.00 91.62 98 ASN A CA 1
ATOM 761 C C . ASN A 1 98 ? -11.826 4.769 13.575 1.00 91.62 98 ASN A C 1
ATOM 763 O O . ASN A 1 98 ? -12.174 3.662 13.982 1.00 91.62 98 ASN A O 1
ATOM 767 N N . ILE A 1 99 ? -10.711 4.951 12.857 1.00 93.81 99 ILE A N 1
ATOM 768 C CA . ILE A 1 99 ? -9.829 3.848 12.460 1.00 93.81 99 ILE A CA 1
ATOM 769 C C . ILE A 1 99 ? -8.940 3.478 13.645 1.00 93.81 99 ILE A C 1
ATOM 771 O O . ILE A 1 99 ? -8.133 4.275 14.108 1.00 93.81 99 ILE A O 1
ATOM 775 N N . THR A 1 100 ? -9.074 2.244 14.124 1.00 94.69 100 THR A N 1
ATOM 776 C CA . THR A 1 100 ? -8.294 1.736 15.270 1.00 94.69 100 THR A CA 1
ATOM 777 C C . THR A 1 100 ? -7.194 0.771 14.859 1.00 94.69 100 THR A C 1
ATOM 779 O O . THR A 1 100 ? -6.244 0.560 15.612 1.00 94.69 100 THR A O 1
ATOM 782 N N . LYS A 1 101 ? -7.350 0.143 13.690 1.00 96.06 101 LYS A N 1
ATOM 783 C CA . LYS A 1 101 ? -6.422 -0.846 13.152 1.00 96.06 101 LYS A CA 1
ATOM 784 C C . LYS A 1 101 ? -6.664 -1.063 11.664 1.00 96.06 101 LYS A C 1
ATOM 786 O O . LYS A 1 101 ? -7.815 -1.131 11.235 1.00 96.06 101 LYS A O 1
ATOM 791 N N . ILE A 1 102 ? -5.596 -1.285 10.915 1.00 96.88 102 ILE A N 1
ATOM 792 C CA . ILE A 1 102 ? -5.594 -1.742 9.534 1.00 96.88 102 ILE A CA 1
ATOM 793 C C . ILE A 1 102 ? -4.685 -2.970 9.442 1.00 96.88 102 ILE A C 1
ATOM 795 O O . ILE A 1 102 ? -3.472 -2.900 9.616 1.00 96.88 102 ILE A O 1
ATOM 799 N N . SER A 1 103 ? -5.260 -4.130 9.136 1.00 97.00 103 SER A N 1
ATOM 800 C CA . SER A 1 103 ? -4.481 -5.308 8.741 1.00 97.00 103 SER A CA 1
ATOM 801 C C . SER A 1 103 ? -4.490 -5.480 7.232 1.00 97.00 103 SER A C 1
ATOM 803 O O . SER A 1 103 ? -5.478 -5.185 6.572 1.00 97.00 103 SER A O 1
ATOM 805 N N . VAL A 1 104 ? -3.388 -5.986 6.687 1.00 97.44 104 VAL A N 1
ATOM 806 C CA . VAL A 1 104 ? -3.227 -6.236 5.254 1.00 97.44 104 VAL A CA 1
ATOM 807 C C . VAL A 1 104 ? -2.617 -7.615 5.036 1.00 97.44 104 VAL A C 1
ATOM 809 O O . VAL A 1 104 ? -1.793 -8.066 5.840 1.00 97.44 104 VAL A O 1
ATOM 812 N N . ASN A 1 105 ? -3.027 -8.299 3.971 1.00 96.94 105 ASN A N 1
ATOM 813 C CA . ASN A 1 105 ? -2.422 -9.565 3.570 1.00 96.94 105 ASN A CA 1
ATOM 814 C C . ASN A 1 105 ? -1.061 -9.362 2.869 1.00 96.94 105 ASN A C 1
ATOM 816 O O . ASN A 1 105 ? -0.659 -8.251 2.530 1.00 96.94 105 ASN A O 1
ATOM 820 N N . ASP A 1 106 ? -0.312 -10.448 2.671 1.00 92.38 106 ASP A N 1
ATOM 821 C CA . ASP A 1 106 ? 1.078 -10.367 2.195 1.00 92.38 106 ASP A CA 1
ATOM 822 C C . ASP A 1 106 ? 1.226 -9.803 0.779 1.00 92.38 106 ASP A C 1
ATOM 824 O O . ASP A 1 106 ? 2.273 -9.234 0.453 1.00 92.38 106 ASP A O 1
ATOM 828 N N . ASP A 1 107 ? 0.195 -9.974 -0.048 1.00 92.25 107 ASP A N 1
ATOM 829 C CA . ASP A 1 107 ? 0.152 -9.474 -1.414 1.00 92.25 107 ASP A CA 1
ATOM 830 C C . ASP A 1 107 ? -0.651 -8.178 -1.565 1.00 92.25 107 ASP A C 1
ATOM 832 O O . ASP A 1 107 ? -0.801 -7.722 -2.687 1.00 92.25 107 ASP A O 1
ATOM 836 N N . PHE A 1 108 ? -1.112 -7.552 -0.477 1.00 95.44 108 PHE A N 1
ATOM 837 C CA . PHE A 1 108 ? -1.807 -6.257 -0.490 1.00 95.44 108 PHE A CA 1
ATOM 838 C C . PHE A 1 108 ? -3.061 -6.210 -1.380 1.00 95.44 108 PHE A C 1
ATOM 840 O O . PHE A 1 108 ? -3.438 -5.150 -1.876 1.00 95.44 108 PHE A O 1
ATOM 847 N N . THR A 1 109 ? -3.719 -7.351 -1.587 1.00 96.38 109 THR A N 1
ATOM 848 C CA . THR A 1 109 ? -5.018 -7.429 -2.276 1.00 96.38 109 THR A CA 1
ATOM 849 C C . THR A 1 109 ? -6.206 -7.317 -1.324 1.00 96.38 109 THR A C 1
ATOM 851 O O . THR A 1 109 ? -7.325 -7.085 -1.776 1.00 96.38 109 THR A O 1
ATOM 854 N N . GLN A 1 110 ? -5.984 -7.438 -0.012 1.00 97.75 110 GLN A N 1
ATOM 855 C CA . GLN A 1 110 ? -7.024 -7.291 1.000 1.00 97.75 110 GLN A CA 1
ATOM 856 C C . GLN A 1 110 ? -6.537 -6.455 2.183 1.00 97.75 110 GLN A C 1
ATOM 858 O O . GLN A 1 110 ? -5.525 -6.780 2.811 1.00 97.75 110 GLN A O 1
ATOM 863 N N . PHE A 1 111 ? -7.317 -5.429 2.516 1.00 98.06 111 PHE A N 1
ATOM 864 C CA . PHE A 1 111 ? -7.161 -4.602 3.706 1.00 98.06 111 PHE A CA 1
ATOM 865 C C . PHE A 1 111 ? -8.393 -4.756 4.598 1.00 98.06 111 PHE A C 1
ATOM 867 O O . PHE A 1 111 ? -9.524 -4.627 4.139 1.00 98.06 111 PHE A O 1
ATOM 874 N N . ASP A 1 112 ? -8.172 -4.985 5.884 1.00 97.31 112 ASP A N 1
ATOM 875 C CA . ASP A 1 112 ? -9.217 -5.076 6.896 1.00 97.31 112 ASP A CA 1
ATOM 876 C C . ASP A 1 112 ? -9.062 -3.892 7.860 1.00 97.31 112 ASP A C 1
ATOM 878 O O . ASP A 1 112 ? -8.084 -3.814 8.609 1.00 97.31 112 ASP A O 1
ATOM 882 N N . VAL A 1 113 ? -10.019 -2.965 7.828 1.00 96.19 113 VAL A N 1
ATOM 883 C CA . VAL A 1 113 ? -10.037 -1.717 8.601 1.00 96.19 113 VAL A CA 1
ATOM 884 C C . VAL A 1 113 ? -11.016 -1.861 9.763 1.00 96.19 113 VAL A C 1
ATOM 886 O O . VAL A 1 113 ? -12.218 -2.009 9.561 1.00 96.19 113 VAL A O 1
ATOM 889 N N . THR A 1 114 ? -10.519 -1.804 10.994 1.00 96.25 114 THR A N 1
ATOM 890 C CA . THR A 1 114 ? -11.336 -1.924 12.211 1.00 96.25 114 THR A CA 1
ATOM 891 C C . THR A 1 114 ? -11.794 -0.549 12.685 1.00 96.25 114 THR A C 1
ATOM 893 O O . THR A 1 114 ? -10.961 0.325 12.946 1.00 96.25 114 THR A O 1
ATOM 896 N N . LEU A 1 115 ? -13.109 -0.366 12.834 1.00 94.19 115 LEU A N 1
ATOM 897 C CA . LEU A 1 115 ? -13.726 0.900 13.230 1.00 94.19 115 LEU A CA 1
ATOM 898 C C . LEU A 1 115 ? -14.238 0.859 14.675 1.00 94.19 115 LEU A C 1
ATOM 900 O O . LEU A 1 115 ? -14.982 -0.050 15.037 1.00 94.19 115 LEU A O 1
ATOM 904 N N . GLU A 1 116 ? -13.917 1.876 15.480 1.00 90.88 116 GLU A N 1
ATOM 905 C CA . GLU A 1 116 ? -14.310 1.954 16.902 1.00 90.88 116 GLU A CA 1
ATOM 906 C C . GLU A 1 116 ? -15.838 1.931 17.097 1.00 90.88 116 GLU A C 1
ATOM 908 O O . GLU A 1 116 ? -16.362 1.241 17.968 1.00 90.88 116 GLU A O 1
ATOM 913 N N . ASN A 1 117 ? -16.581 2.674 16.272 1.00 85.94 117 ASN A N 1
ATOM 914 C CA . ASN A 1 117 ? -18.038 2.820 16.390 1.00 85.94 117 ASN A CA 1
ATOM 915 C C . ASN A 1 117 ? -18.835 1.901 15.444 1.00 85.94 117 ASN A C 1
ATOM 917 O O . ASN A 1 117 ? -20.066 1.958 15.431 1.00 85.94 117 ASN A O 1
ATOM 921 N N . GLY A 1 118 ? -18.149 1.077 14.645 1.00 77.62 118 GLY A N 1
ATOM 922 C CA . GLY A 1 118 ? -18.759 0.193 13.654 1.00 77.62 118 GLY A CA 1
ATOM 923 C C . GLY A 1 118 ? -19.568 0.901 12.557 1.00 77.62 118 GLY A C 1
ATOM 924 O O . GLY A 1 118 ? -20.482 0.303 11.990 1.00 77.62 118 GLY A O 1
ATOM 925 N N . GLN A 1 119 ? -19.279 2.173 12.271 1.00 80.81 119 GLN A N 1
ATOM 926 C CA . GLN A 1 119 ? -19.931 2.954 11.219 1.00 80.81 119 GLN A CA 1
ATOM 927 C C . GLN A 1 119 ? -18.887 3.605 10.314 1.00 80.81 119 GLN A C 1
ATOM 929 O O . GLN A 1 119 ? -17.971 4.264 10.795 1.00 80.81 119 GLN A O 1
ATOM 934 N N . VAL A 1 120 ? -19.058 3.471 8.997 1.00 81.81 120 VAL A N 1
ATOM 935 C CA . VAL A 1 120 ? -18.167 4.104 8.017 1.00 81.81 120 VAL A CA 1
ATOM 936 C C . VAL A 1 120 ? -18.486 5.600 7.932 1.00 81.81 120 VAL A C 1
ATOM 938 O O . VAL A 1 120 ? -19.557 5.992 7.461 1.00 81.81 120 VAL A O 1
ATOM 941 N N . GLY A 1 121 ? -17.574 6.445 8.412 1.00 81.06 121 GLY A N 1
ATOM 942 C CA . GLY A 1 121 ? -17.647 7.896 8.263 1.00 81.06 121 GLY A CA 1
ATOM 943 C C . GLY A 1 121 ? -17.092 8.383 6.921 1.00 81.06 121 GLY A C 1
ATOM 944 O O . GLY A 1 121 ? -16.410 7.657 6.204 1.00 81.06 121 GLY A O 1
ATOM 945 N N . LEU A 1 122 ? -17.335 9.659 6.593 1.00 81.62 122 LEU A N 1
ATOM 946 C CA . LEU A 1 122 ? -16.869 10.262 5.334 1.00 81.62 122 LEU A CA 1
ATOM 947 C C . LEU A 1 122 ? -15.341 10.194 5.170 1.00 81.62 122 LEU A C 1
ATOM 949 O O . LEU A 1 122 ? -14.860 9.864 4.091 1.00 81.62 122 LEU A O 1
ATOM 953 N N . MET A 1 123 ? -14.582 10.502 6.227 1.00 78.69 123 MET A N 1
ATOM 954 C CA . MET A 1 123 ? -13.113 10.455 6.177 1.00 78.69 123 MET A CA 1
ATOM 955 C C . MET A 1 123 ? -12.595 9.017 6.085 1.00 78.69 123 MET A C 1
ATOM 957 O O . MET A 1 123 ? -11.654 8.754 5.339 1.00 78.69 123 MET A O 1
ATOM 961 N N . ASP A 1 124 ? -13.274 8.074 6.745 1.00 78.75 124 ASP A N 1
ATOM 962 C CA . ASP A 1 124 ? -12.975 6.645 6.632 1.00 78.75 124 ASP A CA 1
ATOM 963 C C . ASP A 1 124 ? -13.164 6.181 5.179 1.00 78.75 124 ASP A C 1
ATOM 965 O O . ASP A 1 124 ? -12.325 5.449 4.656 1.00 78.75 124 ASP A O 1
ATOM 969 N N . SER A 1 125 ? -14.197 6.676 4.482 1.00 77.31 125 SER A N 1
ATOM 970 C CA . SER A 1 125 ? -14.410 6.397 3.056 1.00 77.31 125 SER A CA 1
ATOM 971 C C . SER A 1 125 ? -13.332 6.996 2.143 1.00 77.31 125 SER A C 1
ATOM 973 O O . SER A 1 125 ? -13.001 6.414 1.114 1.00 77.31 125 SER A O 1
ATOM 975 N N . LEU A 1 126 ? -12.740 8.142 2.493 1.00 78.75 126 LEU A N 1
ATOM 976 C CA . LEU A 1 126 ? -11.644 8.714 1.699 1.00 78.75 126 LEU A CA 1
ATOM 977 C C . LEU A 1 126 ? -10.352 7.894 1.816 1.00 78.75 126 LEU A C 1
ATOM 979 O O . LEU A 1 126 ? -9.574 7.850 0.863 1.00 78.75 126 LEU A O 1
ATOM 983 N N . SER A 1 127 ? -10.148 7.190 2.936 1.00 82.12 127 SER A N 1
ATOM 984 C CA . SER A 1 127 ? -8.992 6.299 3.106 1.00 82.12 127 SER A CA 1
ATOM 985 C C . SER A 1 127 ? -8.976 5.140 2.099 1.00 82.12 127 SER A C 1
ATOM 987 O O . SER A 1 127 ? -7.900 4.701 1.696 1.00 82.12 127 SER A O 1
ATOM 989 N N . ILE A 1 128 ? -10.145 4.710 1.604 1.00 87.31 128 ILE A N 1
ATOM 990 C CA . ILE A 1 128 ? -10.290 3.606 0.638 1.00 87.31 128 ILE A CA 1
ATOM 991 C C . ILE A 1 128 ? -9.477 3.863 -0.628 1.00 87.31 128 ILE A C 1
ATOM 993 O O . ILE A 1 128 ? -8.801 2.960 -1.115 1.00 87.31 128 ILE 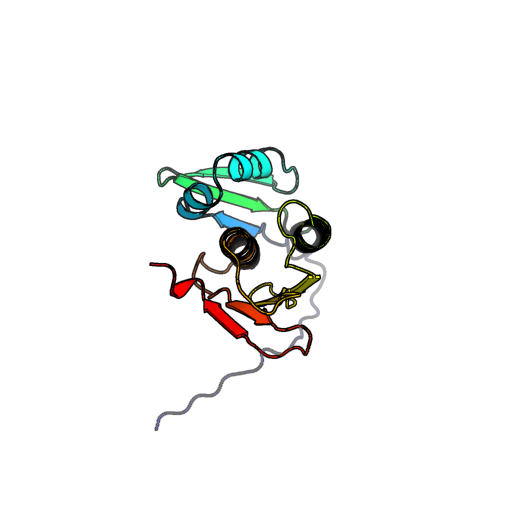A O 1
ATOM 997 N N . LEU A 1 129 ? -9.511 5.096 -1.147 1.00 84.94 129 LEU A N 1
ATOM 998 C CA . LEU A 1 129 ? -8.782 5.459 -2.364 1.00 84.94 129 LEU A CA 1
ATOM 999 C C . LEU A 1 129 ? -7.275 5.239 -2.187 1.00 84.94 129 LEU A C 1
ATOM 1001 O O . LEU A 1 129 ? -6.624 4.684 -3.070 1.00 84.94 129 LEU A O 1
ATOM 1005 N N . MET A 1 130 ? -6.735 5.594 -1.017 1.00 87.00 130 MET A N 1
ATOM 1006 C CA . MET A 1 130 ? -5.327 5.354 -0.698 1.00 87.00 130 MET A CA 1
ATOM 1007 C C . MET A 1 130 ? -5.018 3.855 -0.592 1.00 87.00 130 MET A C 1
ATOM 1009 O O . MET A 1 130 ? -4.009 3.401 -1.128 1.00 87.00 130 MET A O 1
ATOM 1013 N N . LEU A 1 131 ? -5.894 3.070 0.046 1.00 92.62 131 LEU A N 1
ATOM 1014 C CA . LEU A 1 131 ? -5.711 1.619 0.182 1.00 92.62 131 LEU A CA 1
ATOM 1015 C C . LEU A 1 131 ? -5.737 0.908 -1.179 1.00 92.62 131 LEU A C 1
ATOM 1017 O O . LEU A 1 131 ? -4.874 0.072 -1.455 1.00 92.62 131 LEU A O 1
ATOM 1021 N N . TYR A 1 132 ? -6.660 1.287 -2.065 1.00 90.06 132 TYR A N 1
ATOM 1022 C CA . TYR A 1 132 ? -6.693 0.791 -3.442 1.00 90.06 132 TYR A CA 1
ATOM 1023 C C . TYR A 1 132 ? -5.428 1.160 -4.206 1.00 90.06 132 TYR A C 1
ATOM 1025 O O . TYR A 1 132 ? -4.847 0.303 -4.868 1.00 90.06 132 TYR A O 1
ATOM 1033 N N . MET A 1 133 ? -4.940 2.394 -4.066 1.00 86.81 133 MET A N 1
ATOM 1034 C CA . MET A 1 133 ? -3.683 2.806 -4.689 1.00 86.81 133 MET A CA 1
ATOM 1035 C C . MET A 1 133 ? -2.483 1.985 -4.202 1.00 86.81 133 MET A C 1
ATOM 1037 O O . MET A 1 133 ? -1.658 1.584 -5.027 1.00 86.81 133 MET A O 1
ATOM 1041 N N . TYR A 1 134 ? -2.380 1.707 -2.897 1.00 90.50 134 TYR A N 1
ATOM 1042 C CA . TYR A 1 134 ? -1.310 0.863 -2.356 1.00 90.50 134 TYR A CA 1
ATOM 1043 C C . TYR A 1 134 ? -1.373 -0.558 -2.916 1.00 90.50 134 TYR A C 1
ATOM 1045 O O . TYR A 1 134 ? -0.354 -1.081 -3.375 1.00 90.50 134 TYR A O 1
ATOM 1053 N N . GLY A 1 135 ? -2.566 -1.159 -2.932 1.00 91.75 135 GLY A N 1
ATOM 1054 C CA . GLY A 1 135 ? -2.773 -2.496 -3.480 1.00 91.75 135 GLY A CA 1
ATOM 1055 C C . GLY A 1 135 ? -2.451 -2.572 -4.973 1.00 91.75 135 GLY A C 1
ATOM 1056 O O . GLY A 1 135 ? -1.648 -3.409 -5.390 1.00 91.75 135 GLY A O 1
ATOM 1057 N N . PHE A 1 136 ? -3.004 -1.656 -5.774 1.00 87.75 136 PHE A N 1
ATOM 1058 C CA . PHE A 1 136 ? -2.774 -1.605 -7.217 1.00 87.75 136 PHE A CA 1
ATOM 1059 C C . PHE A 1 136 ? -1.305 -1.411 -7.568 1.00 87.75 136 PHE A C 1
ATOM 1061 O O . PHE A 1 136 ? -0.781 -2.156 -8.396 1.00 87.75 136 PHE A O 1
ATOM 1068 N N . MET A 1 137 ? -0.618 -0.457 -6.932 1.00 86.44 137 MET A N 1
ATOM 1069 C CA . MET A 1 137 ? 0.801 -0.241 -7.210 1.00 86.44 137 MET A CA 1
ATOM 1070 C C . MET A 1 137 ? 1.623 -1.476 -6.852 1.00 86.44 137 MET A C 1
ATOM 1072 O O . MET A 1 137 ? 2.495 -1.878 -7.622 1.00 86.44 137 MET A O 1
ATOM 1076 N N . TYR A 1 138 ? 1.323 -2.128 -5.727 1.00 91.19 138 TYR A N 1
ATOM 1077 C CA . TYR A 1 138 ? 2.034 -3.345 -5.368 1.00 91.19 138 TYR A CA 1
ATOM 1078 C C . TYR A 1 138 ? 1.810 -4.476 -6.386 1.00 91.19 138 TYR A C 1
ATOM 1080 O O . TYR A 1 138 ? 2.774 -5.149 -6.743 1.00 91.19 138 TYR A O 1
ATOM 1088 N N . GLN A 1 139 ? 0.599 -4.633 -6.941 1.00 90.81 139 GLN A N 1
ATOM 1089 C CA . GLN A 1 139 ? 0.352 -5.611 -8.015 1.00 90.81 139 GLN A CA 1
ATOM 1090 C C . GLN A 1 139 ? 1.133 -5.291 -9.287 1.00 90.81 139 GLN A C 1
ATOM 1092 O O . GLN A 1 139 ? 1.744 -6.185 -9.875 1.00 90.81 139 GLN A O 1
ATOM 1097 N N . VAL A 1 140 ? 1.176 -4.021 -9.689 1.00 85.38 140 VAL A N 1
ATOM 1098 C CA . VAL A 1 140 ? 1.955 -3.609 -10.862 1.00 85.38 140 VAL A CA 1
ATOM 1099 C C . VAL A 1 140 ? 3.444 -3.882 -10.645 1.00 85.38 140 VAL A C 1
ATOM 1101 O O . VAL A 1 140 ? 4.127 -4.379 -11.538 1.00 85.38 140 VAL A O 1
ATOM 1104 N N . LEU A 1 141 ? 3.947 -3.665 -9.428 1.00 87.19 141 LEU A N 1
ATOM 1105 C CA . LEU A 1 141 ? 5.299 -4.053 -9.031 1.00 87.19 141 LEU A CA 1
ATOM 1106 C C . LEU A 1 141 ? 5.494 -5.571 -8.889 1.00 87.19 141 LEU A C 1
ATOM 1108 O O . LEU A 1 141 ? 6.622 -6.007 -8.739 1.00 87.19 141 LEU A O 1
ATOM 1112 N N . LEU A 1 142 ? 4.462 -6.406 -8.950 1.00 87.44 142 LEU A N 1
ATOM 1113 C CA . LEU A 1 142 ? 4.626 -7.855 -9.113 1.00 87.44 142 LEU A CA 1
ATOM 1114 C C . LEU A 1 142 ? 4.642 -8.279 -10.591 1.00 87.44 142 LEU A C 1
ATOM 1116 O O . LEU A 1 142 ? 4.843 -9.457 -10.885 1.00 87.44 142 LEU A O 1
ATOM 1120 N N . GLY A 1 143 ? 4.490 -7.323 -11.513 1.00 80.38 143 GLY A N 1
ATOM 1121 C CA . GLY A 1 143 ? 4.402 -7.560 -12.952 1.00 80.38 143 GLY A CA 1
ATOM 1122 C C . GLY A 1 143 ? 2.989 -7.886 -13.435 1.00 80.38 143 GLY A C 1
ATOM 1123 O O . GLY A 1 143 ? 2.833 -8.319 -14.574 1.00 80.38 143 GLY A O 1
ATOM 1124 N N . GLU A 1 144 ? 1.973 -7.699 -12.590 1.00 83.88 144 GLU A N 1
ATOM 1125 C CA . GLU A 1 144 ? 0.575 -7.827 -12.996 1.00 83.88 144 GLU A CA 1
ATOM 1126 C C . GLU A 1 144 ? 0.150 -6.607 -13.822 1.00 83.88 144 GLU A C 1
ATOM 1128 O O . GLU A 1 144 ? 0.640 -5.491 -13.623 1.00 83.88 144 GLU A O 1
ATOM 1133 N N . GLU A 1 145 ? -0.810 -6.798 -14.725 1.00 74.38 145 GLU A N 1
ATOM 1134 C CA . GLU A 1 145 ? -1.436 -5.668 -15.408 1.00 74.38 145 GLU A CA 1
ATOM 1135 C C . GLU A 1 145 ? -2.189 -4.805 -14.384 1.00 74.38 145 GLU A C 1
ATOM 1137 O O . GLU A 1 145 ? -2.876 -5.317 -13.493 1.00 74.38 145 GLU A O 1
ATOM 1142 N N . ALA A 1 146 ? -2.063 -3.483 -14.488 1.00 65.94 146 ALA A N 1
ATOM 1143 C CA . ALA A 1 146 ? -2.751 -2.570 -13.585 1.00 65.94 146 ALA A CA 1
ATOM 1144 C C . ALA A 1 146 ? -4.272 -2.780 -13.651 1.00 65.94 146 ALA A C 1
ATOM 1146 O O . ALA A 1 146 ? -4.850 -2.824 -14.734 1.00 65.94 146 ALA A O 1
ATOM 1147 N N . GLY A 1 147 ? -4.915 -2.928 -12.490 1.00 67.81 147 GLY A N 1
ATOM 1148 C CA . GLY A 1 147 ? -6.354 -3.202 -12.408 1.00 67.81 147 GLY A CA 1
ATOM 1149 C C . GLY A 1 147 ? -6.767 -4.634 -12.781 1.00 67.81 147 GLY A C 1
ATOM 1150 O O . GLY A 1 147 ? -7.957 -4.921 -12.800 1.00 67.81 147 GLY A O 1
ATOM 1151 N N . SER A 1 148 ? -5.825 -5.550 -13.047 1.00 78.50 148 SER A N 1
ATOM 1152 C CA . SER A 1 148 ? -6.141 -6.970 -13.305 1.00 78.50 148 SER A CA 1
ATOM 1153 C C . SER A 1 148 ? -6.530 -7.758 -12.054 1.00 78.50 148 SER A C 1
ATOM 1155 O O . SER A 1 148 ? -7.141 -8.824 -12.154 1.00 78.50 148 SER A O 1
ATOM 1157 N N . LYS A 1 149 ? -6.177 -7.240 -10.875 1.00 87.31 149 LYS A N 1
ATOM 1158 C CA . LYS A 1 149 ? -6.571 -7.786 -9.581 1.00 87.31 149 LYS A CA 1
ATOM 1159 C C . LYS A 1 149 ? -7.362 -6.757 -8.803 1.00 87.31 149 LYS A C 1
ATOM 1161 O O . LYS A 1 149 ? -6.918 -5.624 -8.620 1.00 87.31 149 LYS A O 1
ATOM 1166 N N . ASP A 1 150 ? -8.493 -7.222 -8.310 1.00 92.31 150 ASP A N 1
ATOM 1167 C CA . ASP A 1 150 ? -9.348 -6.491 -7.398 1.00 92.31 150 ASP A CA 1
ATOM 1168 C C . ASP A 1 150 ? -8.635 -6.277 -6.061 1.00 92.31 150 ASP A C 1
ATOM 1170 O O . ASP A 1 150 ? -8.016 -7.195 -5.515 1.00 92.31 150 ASP A O 1
ATOM 1174 N N . ILE A 1 151 ? -8.756 -5.064 -5.526 1.00 94.69 151 ILE A N 1
ATOM 1175 C CA . ILE A 1 151 ? -8.358 -4.737 -4.162 1.00 94.69 151 ILE A CA 1
ATOM 1176 C C . ILE A 1 151 ? -9.621 -4.688 -3.313 1.00 94.69 151 ILE A C 1
ATOM 1178 O O . ILE A 1 151 ? -10.578 -3.976 -3.627 1.00 94.69 151 ILE A O 1
ATOM 1182 N N . ILE A 1 152 ? -9.619 -5.465 -2.237 1.00 96.56 152 ILE A N 1
ATOM 1183 C CA . ILE A 1 152 ? -10.742 -5.611 -1.319 1.00 96.56 152 ILE A CA 1
ATOM 1184 C C . ILE A 1 152 ? -10.437 -4.826 -0.047 1.00 96.56 152 ILE A C 1
ATOM 1186 O O . ILE A 1 152 ? -9.372 -4.980 0.551 1.00 96.56 152 ILE A O 1
ATOM 1190 N N . VAL A 1 153 ? -11.389 -4.006 0.389 1.00 96.19 153 VAL A N 1
ATOM 1191 C CA . VAL A 1 153 ? -11.352 -3.330 1.687 1.00 96.19 153 VAL A CA 1
ATOM 1192 C C . VAL A 1 153 ? -12.558 -3.787 2.497 1.00 96.19 153 VAL A C 1
ATOM 1194 O O . VAL A 1 153 ? -13.700 -3.551 2.104 1.00 96.19 153 VAL A O 1
ATOM 1197 N N . ASN A 1 154 ? -12.313 -4.441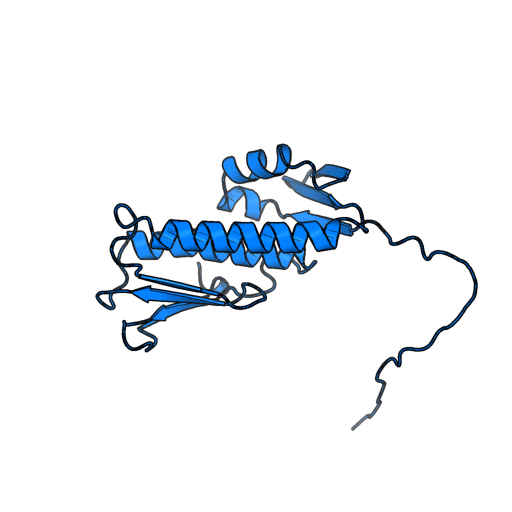 3.629 1.00 96.06 154 ASN A N 1
ATOM 1198 C CA . ASN A 1 154 ? -13.350 -4.801 4.589 1.00 96.06 154 ASN A CA 1
ATOM 1199 C C . ASN A 1 154 ? -13.354 -3.804 5.742 1.00 96.06 154 ASN A C 1
ATOM 1201 O O . ASN A 1 154 ? -12.310 -3.539 6.336 1.00 96.06 154 ASN A O 1
ATOM 1205 N N . TYR A 1 155 ? -14.532 -3.318 6.114 1.00 94.94 155 TYR A N 1
ATOM 1206 C CA . TYR A 1 155 ? -14.730 -2.615 7.375 1.00 94.94 155 TYR A CA 1
ATOM 1207 C C . TYR A 1 155 ? -15.209 -3.588 8.440 1.00 94.94 155 TYR A C 1
ATOM 1209 O O . TYR A 1 155 ? -16.187 -4.307 8.233 1.00 94.94 155 TYR A O 1
ATOM 1217 N N . LEU A 1 156 ? -14.527 -3.598 9.580 1.00 96.19 156 LEU A N 1
ATOM 1218 C CA . LEU A 1 156 ? -14.798 -4.489 10.699 1.00 96.19 156 LEU A CA 1
ATOM 1219 C C . LEU A 1 156 ? -15.289 -3.714 11.921 1.00 96.19 156 LEU A C 1
ATOM 1221 O O . LEU A 1 156 ? -14.830 -2.602 12.190 1.00 96.19 156 LEU A O 1
ATOM 1225 N N . ASP A 1 157 ? -16.188 -4.323 12.690 1.00 95.25 157 ASP A N 1
ATOM 1226 C CA . ASP A 1 157 ? -16.512 -3.860 14.040 1.00 95.25 157 ASP A CA 1
ATOM 1227 C C . ASP A 1 157 ? -15.388 -4.236 15.035 1.00 95.25 157 ASP A C 1
ATOM 1229 O O . ASP A 1 157 ? -14.515 -5.048 14.706 1.00 95.25 157 ASP A O 1
ATOM 1233 N N . PRO A 1 158 ? -15.396 -3.718 16.280 1.00 95.25 158 PRO A N 1
ATOM 1234 C CA . PRO A 1 158 ? -14.372 -4.062 17.273 1.00 95.25 158 PRO A CA 1
ATOM 1235 C C . PRO A 1 158 ? -14.332 -5.550 17.667 1.00 95.25 158 PRO A C 1
ATOM 1237 O O . PRO A 1 158 ? -13.373 -6.000 18.293 1.00 95.25 158 PRO A O 1
ATOM 1240 N N . SER A 1 159 ? -15.370 -6.324 17.332 1.00 95.06 159 SER A N 1
ATOM 1241 C CA . SER A 1 159 ? -15.420 -7.776 17.549 1.00 95.06 159 SER A CA 1
ATOM 1242 C C . SER A 1 159 ? -14.848 -8.570 16.366 1.00 95.06 159 SER A C 1
ATOM 1244 O O . SER A 1 159 ? -14.731 -9.793 16.462 1.00 95.06 159 SER A O 1
ATOM 1246 N N . GLY A 1 160 ? -14.473 -7.898 15.273 1.00 94.81 160 GLY A N 1
ATOM 1247 C CA . GLY A 1 160 ? -13.940 -8.495 14.053 1.00 94.81 160 GLY A CA 1
ATOM 1248 C C . GLY A 1 160 ? -15.003 -8.950 13.050 1.00 94.81 160 GLY A C 1
ATOM 1249 O O . GLY A 1 160 ? -14.668 -9.683 12.121 1.00 94.81 160 GLY A O 1
ATOM 1250 N N . ASN A 1 161 ? -16.272 -8.561 13.212 1.00 95.94 161 ASN A N 1
ATOM 1251 C CA . ASN A 1 161 ? -17.305 -8.875 12.223 1.00 95.94 161 ASN A CA 1
ATOM 1252 C C . ASN A 1 161 ? -17.254 -7.883 11.063 1.00 95.94 161 ASN A C 1
ATOM 1254 O O . ASN A 1 161 ? -17.110 -6.683 11.285 1.00 95.94 161 ASN A O 1
ATOM 1258 N N . ILE A 1 162 ? -17.450 -8.376 9.839 1.00 95.88 162 ILE A N 1
ATOM 1259 C CA . ILE A 1 162 ? -17.560 -7.526 8.650 1.00 95.88 162 ILE A CA 1
ATOM 1260 C C . ILE A 1 162 ? -18.858 -6.715 8.724 1.00 95.88 162 ILE A C 1
ATOM 1262 O O . ILE A 1 162 ? -19.950 -7.278 8.814 1.00 95.88 162 ILE A O 1
ATOM 1266 N N . ILE A 1 163 ? -18.713 -5.395 8.667 1.00 93.62 163 ILE A N 1
ATOM 1267 C CA . ILE A 1 163 ? -19.795 -4.416 8.547 1.00 93.62 163 ILE A CA 1
ATOM 1268 C C . ILE A 1 163 ? -20.090 -4.162 7.071 1.00 93.62 163 ILE A C 1
ATOM 1270 O O . ILE A 1 163 ? -21.253 -4.133 6.672 1.00 93.62 163 ILE A O 1
ATOM 1274 N N . ASP A 1 164 ? -19.035 -3.972 6.280 1.00 92.06 164 ASP A N 1
ATOM 1275 C CA . ASP A 1 164 ? -19.123 -3.673 4.856 1.00 92.06 164 ASP A CA 1
ATOM 1276 C C . ASP A 1 164 ? -17.878 -4.179 4.113 1.00 92.06 164 ASP A C 1
ATOM 1278 O O . ASP A 1 164 ? -16.799 -4.310 4.700 1.00 92.06 164 ASP A O 1
ATOM 1282 N N . THR A 1 165 ? -18.037 -4.449 2.821 1.00 93.81 165 THR A N 1
ATOM 1283 C CA . THR A 1 165 ? -16.968 -4.893 1.925 1.00 93.81 165 THR A CA 1
ATOM 1284 C C . THR A 1 165 ? -17.030 -4.082 0.646 1.00 93.81 165 THR A C 1
ATOM 1286 O O . THR A 1 165 ? -18.020 -4.109 -0.086 1.00 93.81 165 THR A O 1
ATOM 1289 N N . LEU A 1 166 ? -15.921 -3.427 0.336 1.00 92.38 166 LEU A N 1
ATOM 1290 C CA . LEU A 1 166 ? -15.749 -2.645 -0.871 1.00 92.38 166 LEU A CA 1
ATOM 1291 C C . LEU A 1 166 ? -14.714 -3.319 -1.763 1.00 92.38 166 LEU A C 1
ATOM 1293 O O . LEU A 1 166 ? -13.714 -3.860 -1.294 1.00 92.38 166 LEU A O 1
ATOM 1297 N N . ASN A 1 167 ? -14.994 -3.309 -3.061 1.00 93.56 167 ASN A N 1
ATOM 1298 C CA . ASN A 1 167 ? -14.117 -3.859 -4.079 1.00 93.56 167 ASN A CA 1
ATOM 1299 C C . ASN A 1 167 ? -13.784 -2.752 -5.078 1.00 93.56 167 ASN A C 1
ATOM 1301 O O . ASN A 1 167 ? -14.681 -2.040 -5.539 1.00 93.56 167 ASN A O 1
ATOM 1305 N N . SER A 1 168 ? -12.506 -2.615 -5.411 1.00 89.62 168 SER A N 1
ATOM 1306 C CA . SER A 1 168 ? -12.020 -1.636 -6.374 1.00 89.62 168 SER A CA 1
ATOM 1307 C C . SER A 1 168 ? -12.659 -1.760 -7.760 1.00 89.62 168 SER A C 1
ATOM 1309 O O . SER A 1 168 ? -12.766 -0.757 -8.455 1.00 89.62 168 SER A O 1
ATOM 1311 N N . SER A 1 169 ? -13.122 -2.948 -8.165 1.00 87.31 169 SER A N 1
ATOM 1312 C CA . SER A 1 169 ? -13.826 -3.145 -9.443 1.00 87.31 169 SER A CA 1
ATOM 1313 C C . SER A 1 169 ? -15.252 -2.581 -9.465 1.00 87.31 169 SER A C 1
ATOM 1315 O O . SER A 1 169 ? -15.823 -2.418 -10.540 1.00 87.31 169 SER A O 1
ATOM 1317 N N . ASN A 1 170 ? -15.812 -2.237 -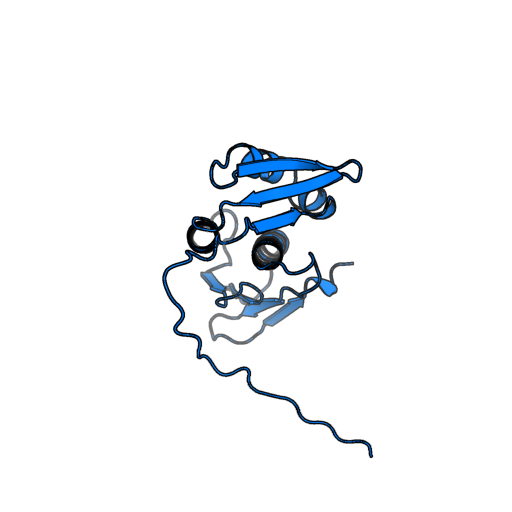8.300 1.00 84.06 170 ASN A N 1
ATOM 1318 C CA . ASN A 1 170 ? -17.154 -1.664 -8.164 1.00 84.06 170 ASN A CA 1
ATOM 1319 C C . ASN A 1 170 ? -17.147 -0.129 -8.033 1.00 84.06 170 ASN A C 1
ATOM 1321 O O . ASN A 1 170 ? -18.204 0.460 -7.801 1.00 84.06 170 ASN A O 1
ATOM 1325 N N . MET A 1 171 ? -15.981 0.523 -8.124 1.00 66.19 171 MET A N 1
ATOM 1326 C CA . MET A 1 171 ? -15.902 1.982 -8.208 1.00 66.19 171 MET A CA 1
ATOM 1327 C C . MET A 1 171 ? -16.287 2.427 -9.624 1.00 66.19 171 MET A C 1
ATOM 1329 O O . MET A 1 171 ? -15.436 2.487 -10.508 1.00 66.19 171 MET A O 1
ATOM 1333 N N . GLU A 1 172 ? -17.578 2.694 -9.831 1.00 48.25 172 GLU A N 1
ATOM 1334 C CA . GLU A 1 172 ? -18.081 3.470 -10.978 1.00 48.25 172 GLU A CA 1
ATOM 1335 C C . GLU A 1 172 ? -17.943 4.982 -10.750 1.00 48.25 172 GLU A C 1
ATOM 1337 O O . GLU A 1 172 ? -18.224 5.447 -9.618 1.00 48.25 172 GLU A O 1
#

pLDDT: mean 81.54, std 17.29, range [29.22, 98.06]

Secondary structure (DSSP, 8-state):
---------------TT----PPPEEEEE-HHHHHHHHHHHHHHHHT-TTEEEEEE-TTS-EEEEE-HHHHHHHHHHHHHHHHHHHHHHHH-TTT-TTEEEEEE-TTSSEEEEEETTSS--HHHHHHHHHHHHHHHHHHHTTTPPTTSS--EEEEE-TTS-EEEEEEGGG--